Protein AF-A0A6V7LSJ9-F1 (afdb_monomer_lite)

Radius of gyration: 10.15 Å; chains: 1; bounding box: 22×18×25 Å

Structure (mmCIF, N/CA/C/O backbone):
data_AF-A0A6V7LSJ9-F1
#
_entry.id   AF-A0A6V7LSJ9-F1
#
loop_
_atom_site.group_PDB
_atom_site.id
_atom_site.type_symbol
_atom_site.label_atom_id
_atom_site.label_alt_id
_atom_site.label_comp_id
_atom_site.label_asym_id
_atom_site.label_entity_id
_atom_site.label_seq_id
_atom_site.pdbx_PDB_ins_code
_atom_site.Cartn_x
_atom_site.Cartn_y
_atom_site.Cartn_z
_atom_site.occupancy
_atom_site.B_iso_or_equiv
_atom_site.auth_seq_id
_atom_site.auth_comp_id
_atom_site.auth_asym_id
_atom_site.auth_atom_id
_atom_site.pdbx_PDB_model_num
ATOM 1 N N . VAL A 1 1 ? -12.105 -1.119 0.335 1.00 87.44 1 VAL A N 1
ATOM 2 C CA . VAL A 1 1 ? -11.685 -1.791 -0.921 1.00 87.44 1 VAL A CA 1
ATOM 3 C C . VAL A 1 1 ? -10.801 -0.821 -1.674 1.00 87.44 1 VAL A C 1
ATOM 5 O O . VAL A 1 1 ? -11.187 0.336 -1.787 1.00 87.44 1 VAL A O 1
ATOM 8 N N . CYS A 1 2 ? -9.625 -1.260 -2.109 1.00 91.38 2 CYS A N 1
ATOM 9 C CA . CYS A 1 2 ? -8.569 -0.413 -2.658 1.00 91.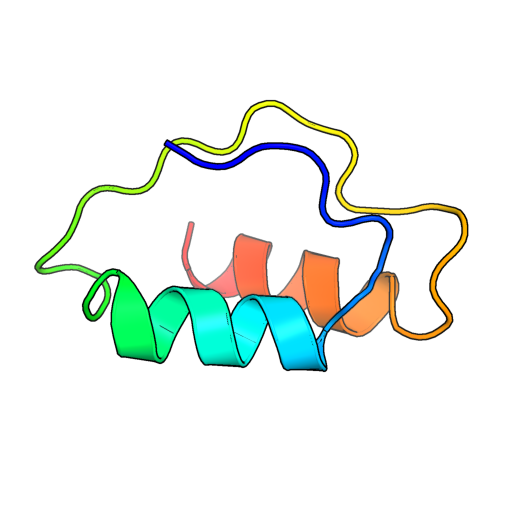38 2 CYS A CA 1
ATOM 10 C C . CYS A 1 2 ? -8.092 -0.981 -3.998 1.00 91.38 2 CYS A C 1
ATOM 12 O O . CYS A 1 2 ? -7.920 -2.196 -4.125 1.00 91.38 2 CYS A O 1
ATOM 14 N N . GLY A 1 3 ? -7.924 -0.102 -4.985 1.00 91.06 3 GLY A N 1
ATOM 15 C CA . GLY A 1 3 ? -7.364 -0.447 -6.290 1.00 91.06 3 GLY A CA 1
ATOM 16 C C . GLY A 1 3 ? -5.838 -0.396 -6.297 1.00 91.06 3 GLY A C 1
ATOM 17 O O . GLY A 1 3 ? -5.201 -0.569 -5.257 1.00 91.06 3 GLY A O 1
ATOM 18 N N . ASP A 1 4 ? -5.296 -0.150 -7.480 1.00 92.69 4 ASP A N 1
ATOM 19 C CA . ASP A 1 4 ? -3.867 -0.170 -7.785 1.00 92.69 4 ASP A CA 1
ATOM 20 C C . ASP A 1 4 ? -3.087 0.853 -6.943 1.00 92.69 4 ASP A C 1
ATOM 22 O O . ASP A 1 4 ? -3.553 1.970 -6.701 1.00 92.69 4 ASP A O 1
ATOM 26 N N . ILE A 1 5 ? -1.882 0.475 -6.504 1.00 92.06 5 ILE A N 1
ATOM 27 C CA . ILE A 1 5 ? -0.991 1.344 -5.714 1.00 92.06 5 ILE A CA 1
ATOM 28 C C . ILE A 1 5 ? 0.267 1.712 -6.490 1.00 92.06 5 ILE A C 1
ATOM 30 O O . ILE A 1 5 ? 0.796 2.805 -6.303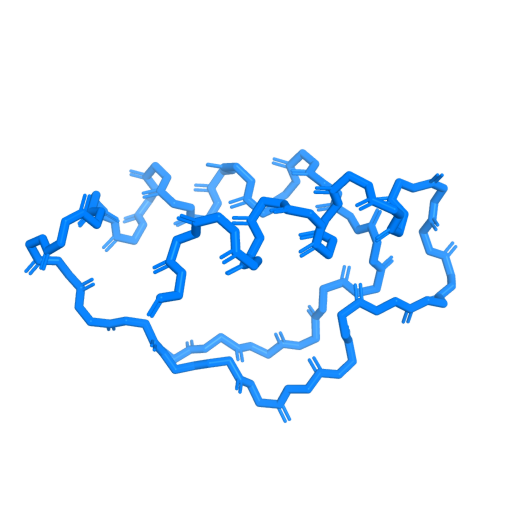 1.00 92.06 5 ILE A O 1
ATOM 34 N N . HIS A 1 6 ? 0.773 0.808 -7.335 1.00 92.94 6 HIS A N 1
ATOM 35 C CA . HIS A 1 6 ? 1.930 1.053 -8.192 1.00 92.94 6 HIS A CA 1
ATOM 36 C C . HIS A 1 6 ? 3.127 1.676 -7.456 1.00 92.94 6 HIS A C 1
ATOM 38 O O . HIS A 1 6 ? 3.725 2.631 -7.935 1.00 92.94 6 HIS A O 1
ATOM 44 N N . GLY A 1 7 ? 3.478 1.192 -6.261 1.00 88.81 7 GLY A N 1
ATOM 45 C CA . GLY A 1 7 ? 4.625 1.699 -5.499 1.00 88.81 7 GLY A CA 1
ATOM 46 C C . GLY A 1 7 ? 4.510 3.157 -5.028 1.00 88.81 7 GLY A C 1
ATOM 47 O O . GLY A 1 7 ? 5.536 3.789 -4.754 1.00 88.81 7 GLY A O 1
ATOM 48 N N . GLN A 1 8 ? 3.297 3.713 -4.939 1.00 93.25 8 GLN A N 1
ATOM 49 C CA . GLN A 1 8 ? 3.021 5.050 -4.406 1.00 93.25 8 GLN A CA 1
ATOM 50 C C . GLN A 1 8 ? 2.892 5.031 -2.872 1.00 93.25 8 GLN A C 1
ATOM 52 O O . GLN A 1 8 ? 1.819 5.203 -2.296 1.00 93.25 8 GLN A O 1
ATOM 57 N N . PHE A 1 9 ? 4.017 4.832 -2.181 1.00 94.38 9 PHE A N 1
ATOM 58 C CA . PHE A 1 9 ? 4.043 4.613 -0.727 1.00 94.38 9 PHE A CA 1
ATOM 59 C C . PHE A 1 9 ? 3.395 5.731 0.109 1.00 94.38 9 PHE A C 1
ATOM 61 O O . PHE A 1 9 ? 2.751 5.470 1.126 1.00 94.38 9 PHE A O 1
ATOM 68 N N . TYR A 1 10 ? 3.564 6.995 -0.284 1.00 95.00 10 TYR A N 1
ATOM 69 C CA . TYR A 1 10 ? 2.992 8.118 0.465 1.00 95.00 10 TYR A CA 1
ATOM 70 C C . TYR A 1 10 ? 1.473 8.200 0.312 1.00 95.00 10 TYR A C 1
ATOM 72 O O . TYR A 1 10 ? 0.795 8.487 1.298 1.00 95.00 10 TYR A O 1
ATOM 80 N N . ASP A 1 11 ? 0.956 7.861 -0.868 1.00 94.00 11 ASP A N 1
ATOM 81 C CA . ASP A 1 11 ? -0.483 7.802 -1.123 1.00 94.00 11 ASP A CA 1
ATOM 82 C C . ASP A 1 11 ? -1.118 6.634 -0.363 1.00 94.00 11 ASP A C 1
ATOM 84 O O . ASP A 1 11 ? -2.188 6.791 0.217 1.00 94.00 11 ASP A O 1
ATOM 88 N N . LEU A 1 12 ? -0.416 5.498 -0.244 1.00 93.75 12 LEU A N 1
ATOM 89 C CA . LEU A 1 12 ? -0.845 4.386 0.612 1.00 93.75 12 LEU A CA 1
ATOM 90 C C . LEU A 1 12 ? -0.958 4.798 2.091 1.00 93.75 12 LEU A C 1
ATOM 92 O O . LEU A 1 12 ? -1.920 4.438 2.765 1.00 93.75 12 LEU A O 1
ATOM 96 N N . LYS A 1 13 ? -0.014 5.589 2.617 1.00 94.25 13 LYS A N 1
ATOM 97 C CA . LYS A 1 13 ? -0.128 6.106 3.994 1.00 94.25 13 LYS A CA 1
ATOM 98 C C . LYS A 1 13 ? -1.323 7.035 4.163 1.00 94.25 13 LYS A C 1
ATOM 100 O O . LYS A 1 13 ? -1.973 6.995 5.202 1.00 94.25 13 LYS A O 1
ATOM 105 N N . GLU A 1 14 ? -1.594 7.880 3.175 1.00 95.06 14 GLU A N 1
ATOM 106 C CA . GLU A 1 14 ? -2.755 8.767 3.222 1.00 95.06 14 GLU A CA 1
ATOM 107 C C . GLU A 1 14 ? -4.065 7.978 3.134 1.00 95.06 14 GLU A C 1
ATOM 109 O O . GLU A 1 14 ? -5.003 8.255 3.877 1.00 95.06 14 GLU A O 1
ATOM 114 N N . LEU A 1 15 ? -4.092 6.920 2.321 1.00 94.12 15 LEU A N 1
ATOM 115 C CA . LEU A 1 15 ? -5.208 5.987 2.237 1.00 94.12 15 LEU A CA 1
ATOM 116 C C . LEU A 1 15 ? -5.533 5.367 3.599 1.00 94.12 15 LEU A C 1
ATOM 118 O O . LEU A 1 15 ? -6.708 5.309 3.946 1.00 94.12 15 LEU A O 1
ATOM 122 N N . PHE A 1 16 ? -4.534 4.965 4.391 1.00 93.75 16 PHE A N 1
ATOM 123 C CA . PHE A 1 16 ? -4.784 4.447 5.742 1.00 93.75 16 PHE A CA 1
ATOM 124 C C . PHE A 1 16 ? -5.318 5.517 6.701 1.00 93.75 16 PHE A C 1
ATOM 126 O O . PHE A 1 16 ? -6.256 5.250 7.445 1.00 93.75 16 PHE A O 1
ATOM 133 N N . LYS A 1 17 ? -4.806 6.753 6.639 1.00 93.69 17 LYS A N 1
ATOM 134 C CA . LYS A 1 17 ? -5.330 7.850 7.474 1.00 93.69 17 LYS A CA 1
ATOM 135 C C . LYS A 1 17 ? -6.789 8.184 7.170 1.00 93.69 17 LYS A C 1
ATOM 137 O O . LYS A 1 17 ? -7.538 8.525 8.078 1.00 93.69 17 LYS A O 1
ATOM 142 N N . VAL A 1 18 ? -7.175 8.139 5.894 1.00 94.94 18 VAL A N 1
ATOM 143 C CA . VAL A 1 18 ? -8.536 8.477 5.452 1.00 94.94 18 VAL A CA 1
ATOM 144 C C . VAL A 1 18 ? -9.486 7.289 5.609 1.00 94.94 18 VAL A C 1
ATOM 146 O O . VAL A 1 18 ? -10.644 7.473 5.974 1.00 94.94 18 VAL A O 1
ATOM 149 N N . GLY A 1 19 ? -9.015 6.075 5.321 1.00 92.62 19 GLY A N 1
ATOM 150 C CA . GLY A 1 19 ? -9.817 4.855 5.362 1.00 92.62 19 GLY A CA 1
ATOM 151 C C . GLY A 1 19 ? -10.027 4.293 6.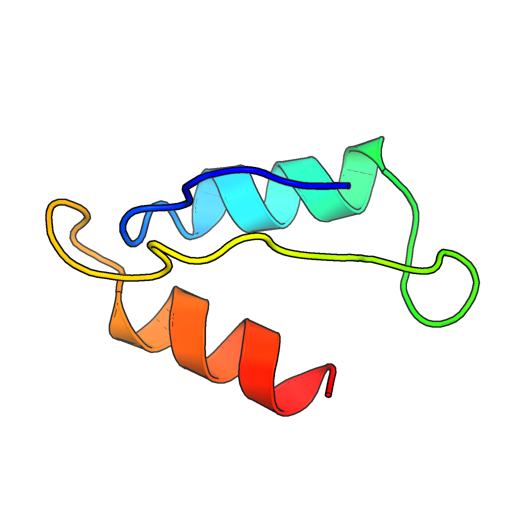767 1.00 92.62 19 GLY A C 1
ATOM 152 O O . GLY A 1 19 ? -10.992 3.562 6.969 1.00 92.62 19 GLY A O 1
ATOM 153 N N . GLY A 1 20 ? -9.171 4.662 7.724 1.00 94.31 20 GLY A N 1
ATOM 154 C CA . GLY A 1 20 ? -9.191 4.175 9.100 1.00 94.31 20 GLY A CA 1
ATOM 155 C C . GLY A 1 20 ? -8.046 3.209 9.397 1.00 94.31 20 GLY A C 1
ATOM 156 O O . GLY A 1 20 ? -7.489 2.573 8.498 1.00 94.31 20 GLY A O 1
ATOM 157 N N . ASP A 1 21 ? -7.697 3.091 10.673 1.00 91.62 21 ASP A N 1
ATOM 158 C CA . ASP A 1 21 ? -6.579 2.259 11.109 1.00 91.62 21 ASP A CA 1
ATOM 159 C C . ASP A 1 21 ? -6.902 0.752 11.032 1.00 91.62 21 ASP A C 1
ATOM 161 O O . ASP A 1 21 ? -8.060 0.315 11.065 1.00 91.62 21 ASP A O 1
ATOM 165 N N . VAL A 1 22 ? -5.844 -0.046 10.871 1.00 88.50 22 VAL A N 1
ATOM 166 C CA . VAL A 1 22 ? -5.862 -1.512 10.992 1.00 88.50 22 VAL A CA 1
ATOM 167 C C . VAL A 1 22 ? -5.508 -1.849 1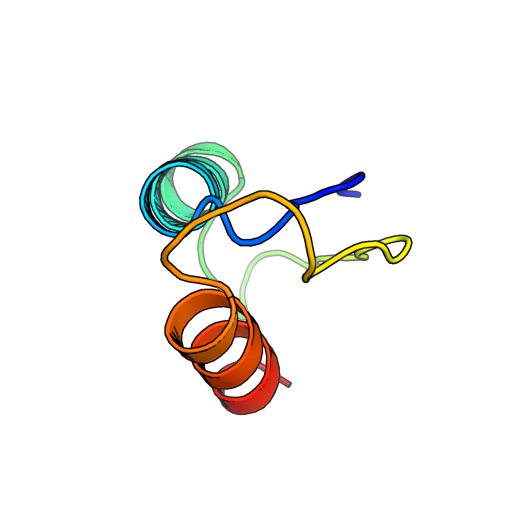2.449 1.00 88.50 22 VAL A C 1
ATOM 169 O O . VAL A 1 22 ? -4.499 -1.323 12.925 1.00 88.50 22 VAL A O 1
ATOM 172 N N . PRO A 1 23 ? -6.236 -2.752 13.144 1.00 90.88 23 PRO A N 1
ATOM 173 C CA . PRO A 1 23 ? -7.194 -3.738 12.624 1.00 90.88 23 PRO A CA 1
ATOM 174 C C . PRO A 1 23 ? -8.679 -3.336 12.664 1.00 90.88 23 PRO A C 1
ATOM 176 O O . PRO A 1 23 ? -9.530 -4.155 12.319 1.00 90.88 23 PRO A O 1
ATOM 179 N N . GLU A 1 24 ? -9.024 -2.121 13.085 1.00 94.19 24 GLU A N 1
ATOM 180 C CA . GLU A 1 24 ? -10.416 -1.672 13.237 1.00 94.19 24 GLU A CA 1
ATOM 181 C C . GLU A 1 24 ? -11.168 -1.650 11.898 1.00 94.19 24 GLU A C 1
ATOM 183 O O . GLU A 1 24 ? -12.377 -1.892 11.849 1.00 94.19 24 GLU A O 1
ATOM 188 N N . THR A 1 25 ? -10.442 -1.395 10.806 1.00 93.50 25 THR A N 1
ATOM 189 C CA . THR A 1 25 ? -10.972 -1.355 9.442 1.00 93.50 25 THR A CA 1
ATOM 190 C C . THR A 1 25 ? -10.427 -2.502 8.594 1.00 93.50 25 THR A C 1
ATOM 192 O O . THR A 1 25 ? -9.219 -2.700 8.471 1.00 93.50 25 THR A O 1
ATOM 195 N N . ASN A 1 26 ? -11.328 -3.233 7.928 1.00 91.88 26 ASN A N 1
ATOM 196 C CA . ASN A 1 26 ? -10.953 -4.293 6.994 1.00 91.88 26 ASN A CA 1
ATOM 197 C C . ASN A 1 26 ? -10.606 -3.727 5.612 1.00 91.88 26 ASN A C 1
ATOM 199 O O . ASN A 1 26 ? -11.450 -3.132 4.933 1.00 91.88 26 ASN A O 1
ATOM 203 N N . TYR A 1 27 ? -9.384 -3.996 5.156 1.00 93.62 27 TYR A N 1
ATOM 204 C CA . TYR A 1 27 ? -8.916 -3.630 3.823 1.00 93.62 27 TYR A CA 1
ATOM 205 C C . TYR A 1 27 ? -8.900 -4.833 2.878 1.00 93.62 27 TYR A C 1
ATOM 207 O O . TYR A 1 27 ? -8.436 -5.918 3.218 1.00 93.62 27 TYR A O 1
ATOM 215 N N . LEU A 1 28 ? -9.383 -4.614 1.654 1.00 93.06 28 LEU A N 1
ATOM 216 C CA . LEU A 1 28 ? -9.273 -5.546 0.534 1.00 93.06 28 LEU A CA 1
ATOM 217 C C . LEU A 1 28 ? -8.587 -4.808 -0.610 1.00 93.06 28 LEU A C 1
ATOM 219 O O . LEU A 1 28 ? -9.180 -3.878 -1.163 1.00 93.06 28 LEU A O 1
ATOM 223 N N . PHE A 1 29 ? -7.363 -5.214 -0.935 1.00 92.44 29 PHE A N 1
ATOM 224 C CA . PHE A 1 29 ? -6.598 -4.681 -2.057 1.00 92.44 29 PHE A CA 1
ATOM 225 C C . PHE A 1 29 ? -6.713 -5.612 -3.265 1.00 92.44 29 PHE A C 1
ATOM 227 O O . PHE A 1 29 ? -6.597 -6.829 -3.115 1.00 92.44 29 PHE A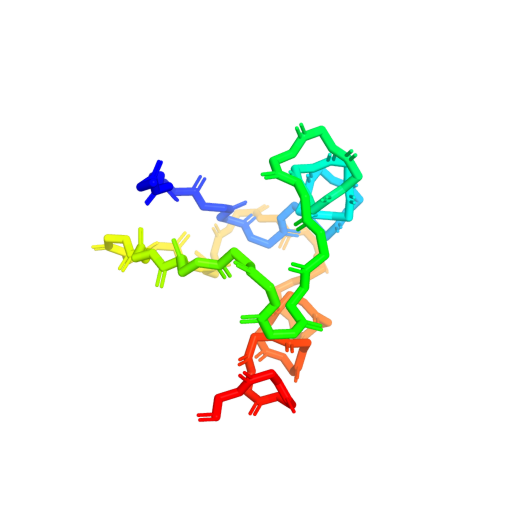 O 1
ATOM 234 N N . MET A 1 30 ? -6.956 -5.046 -4.448 1.00 90.75 30 MET A N 1
ATOM 235 C CA . MET A 1 30 ? -7.277 -5.819 -5.657 1.00 90.75 30 MET A CA 1
ATOM 236 C C . MET A 1 30 ? -6.062 -6.229 -6.506 1.00 90.75 30 MET A C 1
ATOM 238 O O . MET A 1 30 ? -6.241 -6.980 -7.461 1.00 90.75 30 MET A O 1
ATOM 242 N N . GLY A 1 31 ? -4.847 -5.790 -6.163 1.00 86.69 31 GLY A N 1
ATOM 243 C CA . GLY A 1 31 ? -3.623 -6.114 -6.904 1.00 86.69 31 GLY A CA 1
ATOM 244 C C . GLY A 1 31 ? -2.780 -4.878 -7.212 1.00 86.69 31 GLY A C 1
ATOM 245 O O . GLY A 1 31 ? -2.946 -3.847 -6.566 1.00 86.69 31 GLY A O 1
ATOM 246 N N . ASP A 1 32 ? -1.850 -5.012 -8.160 1.00 88.88 32 ASP A N 1
ATOM 247 C CA . ASP A 1 32 ? -1.006 -3.930 -8.691 1.00 88.88 32 ASP A CA 1
ATOM 248 C C . ASP A 1 32 ? -0.353 -3.046 -7.614 1.00 88.88 32 ASP A C 1
ATOM 250 O O . ASP A 1 32 ? -0.401 -1.814 -7.614 1.00 88.88 32 ASP A O 1
ATOM 254 N N . PHE A 1 33 ? 0.300 -3.714 -6.661 1.00 86.19 33 PHE A N 1
ATOM 255 C CA . PHE A 1 33 ? 1.032 -3.070 -5.568 1.00 86.19 33 PHE A CA 1
ATOM 256 C C . PHE A 1 33 ? 2.330 -2.398 -6.025 1.00 86.19 33 PHE A C 1
ATOM 258 O O . PHE A 1 33 ? 2.798 -1.453 -5.391 1.00 86.19 33 PHE A O 1
ATOM 265 N N . VAL A 1 34 ? 2.932 -2.928 -7.089 1.00 81.56 34 VAL A N 1
ATOM 266 C CA . VAL A 1 34 ? 4.293 -2.630 -7.547 1.00 81.56 34 VAL A CA 1
ATOM 267 C C . VAL A 1 34 ? 4.299 -2.258 -9.030 1.00 81.56 34 VAL A C 1
ATOM 269 O O . VAL A 1 34 ? 3.258 -2.286 -9.685 1.00 81.56 34 VAL A O 1
ATOM 272 N N . ASP A 1 35 ? 5.488 -1.912 -9.523 1.00 72.69 35 ASP A N 1
ATOM 273 C CA . ASP A 1 35 ? 5.781 -1.419 -10.867 1.00 72.69 35 ASP A CA 1
ATOM 274 C C . ASP A 1 35 ? 5.171 -0.034 -11.143 1.00 72.69 35 ASP A C 1
ATOM 276 O O . ASP A 1 35 ? 3.995 0.216 -10.900 1.00 72.69 35 ASP A O 1
ATOM 280 N N . ARG A 1 36 ? 6.007 0.876 -11.670 1.00 80.44 36 ARG A N 1
ATOM 281 C CA . ARG A 1 36 ? 5.811 2.325 -11.941 1.00 80.44 36 ARG A CA 1
ATOM 282 C C . ARG A 1 36 ? 6.263 3.294 -10.847 1.00 80.44 36 ARG A C 1
ATOM 284 O O . ARG A 1 36 ? 6.940 4.264 -11.176 1.00 80.44 36 ARG A O 1
ATOM 291 N N . GLY A 1 37 ? 5.927 3.069 -9.583 1.00 80.62 37 GLY A N 1
ATOM 292 C CA . GLY A 1 37 ? 6.348 3.947 -8.486 1.00 80.62 37 GLY A CA 1
ATOM 293 C C . GLY A 1 37 ? 7.727 3.599 -7.938 1.00 80.62 37 GLY A C 1
ATOM 294 O O . GLY A 1 37 ? 8.135 2.435 -7.896 1.00 80.62 37 GLY A O 1
ATOM 295 N N . PHE A 1 38 ? 8.434 4.624 -7.459 1.00 90.56 38 PHE A N 1
ATOM 296 C CA . PHE A 1 38 ? 9.795 4.496 -6.929 1.00 90.56 38 PHE A CA 1
ATOM 297 C C . PHE A 1 38 ? 9.877 3.774 -5.573 1.00 90.56 38 PHE A C 1
ATOM 299 O O . PHE A 1 38 ? 10.965 3.353 -5.196 1.00 90.56 38 PHE A O 1
ATOM 306 N N . TYR A 1 39 ? 8.752 3.592 -4.868 1.00 93.62 39 TYR A N 1
ATOM 307 C CA . TYR A 1 39 ? 8.699 3.034 -3.507 1.00 93.62 39 TYR A CA 1
ATOM 308 C C . TYR A 1 39 ? 7.964 1.687 -3.453 1.00 93.62 39 TYR A C 1
ATOM 310 O O . TYR A 1 39 ? 7.168 1.409 -2.549 1.00 93.62 39 TYR A O 1
ATOM 318 N N . SER A 1 40 ? 8.175 0.854 -4.475 1.00 91.69 40 SER A N 1
ATOM 319 C CA . SER A 1 40 ? 7.523 -0.457 -4.602 1.00 91.69 40 SER A CA 1
ATOM 320 C C . SER A 1 40 ? 7.878 -1.401 -3.445 1.00 91.69 40 SER A C 1
ATOM 322 O O . SER A 1 40 ? 7.009 -2.121 -2.955 1.00 91.69 40 SER A O 1
ATOM 324 N N . VAL A 1 41 ? 9.125 -1.366 -2.958 1.00 93.88 41 VAL A N 1
ATOM 325 C CA . VAL A 1 41 ? 9.581 -2.226 -1.851 1.00 93.88 41 VAL A CA 1
ATOM 326 C C . VAL A 1 41 ? 8.925 -1.810 -0.536 1.00 93.88 41 VAL A C 1
ATOM 328 O O . VAL A 1 41 ? 8.380 -2.652 0.169 1.00 93.88 41 VAL A O 1
ATOM 331 N N . GLU A 1 42 ? 8.917 -0.519 -0.220 1.00 94.50 42 GLU A N 1
ATOM 332 C CA . GLU A 1 42 ? 8.309 0.028 0.994 1.00 94.50 42 GLU A CA 1
ATOM 333 C C . GLU A 1 42 ? 6.800 -0.216 1.021 1.00 94.50 42 GLU A C 1
ATOM 335 O O . GLU A 1 42 ? 6.250 -0.611 2.049 1.00 94.50 42 GLU A O 1
ATOM 340 N N . THR A 1 43 ? 6.144 -0.035 -0.128 1.00 93.69 43 THR A N 1
ATOM 341 C CA . THR A 1 43 ? 4.718 -0.331 -0.315 1.00 93.69 43 THR A CA 1
ATOM 342 C C . THR A 1 43 ? 4.428 -1.798 -0.007 1.00 93.69 43 THR A C 1
ATOM 344 O O . THR A 1 43 ? 3.550 -2.098 0.801 1.00 93.69 43 THR A O 1
ATOM 347 N N . PHE A 1 44 ? 5.193 -2.719 -0.598 1.00 93.50 44 PHE A N 1
ATOM 348 C CA . PHE A 1 44 ? 4.986 -4.150 -0.402 1.00 93.50 44 PHE A CA 1
ATOM 349 C C . PHE A 1 44 ? 5.299 -4.603 1.033 1.00 93.50 44 PHE A C 1
ATOM 351 O O . PHE A 1 44 ? 4.527 -5.362 1.616 1.00 93.50 44 PHE A O 1
ATOM 358 N N . LEU A 1 45 ? 6.389 -4.109 1.632 1.00 95.50 45 LEU A N 1
ATOM 359 C CA . LEU A 1 45 ? 6.768 -4.437 3.010 1.00 95.50 45 LEU A CA 1
ATOM 360 C C . LEU A 1 45 ? 5.727 -3.963 4.027 1.00 95.50 45 LEU A C 1
ATOM 362 O O . LEU A 1 45 ? 5.425 -4.699 4.964 1.00 95.50 45 LEU A O 1
ATOM 366 N N . LEU A 1 46 ? 5.158 -2.768 3.843 1.00 93.94 46 LEU A N 1
ATOM 367 C CA . LEU A 1 46 ? 4.097 -2.267 4.718 1.00 93.94 46 LEU A CA 1
ATOM 368 C C . LEU A 1 46 ? 2.844 -3.146 4.633 1.00 93.94 46 LEU A C 1
ATOM 370 O O . LEU A 1 46 ? 2.297 -3.531 5.663 1.00 93.94 46 LEU A O 1
ATOM 374 N N . LEU A 1 47 ? 2.415 -3.502 3.419 1.00 92.38 47 LEU A N 1
ATOM 375 C CA . LEU A 1 47 ? 1.262 -4.384 3.218 1.00 92.38 47 LEU A CA 1
ATOM 376 C C . LEU A 1 47 ? 1.493 -5.780 3.811 1.00 92.38 47 LEU A C 1
ATOM 378 O O . LEU A 1 47 ? 0.572 -6.353 4.387 1.00 92.38 47 LEU A O 1
ATOM 382 N N . LEU A 1 48 ? 2.716 -6.313 3.713 1.00 93.56 48 LEU A N 1
ATOM 383 C CA . LEU A 1 48 ? 3.091 -7.591 4.319 1.00 93.56 48 LEU A CA 1
ATOM 384 C C . LEU A 1 48 ? 3.088 -7.525 5.855 1.00 93.56 48 LEU A C 1
ATOM 386 O O . LEU A 1 48 ? 2.667 -8.475 6.502 1.00 93.56 48 LEU A O 1
ATOM 390 N N . ALA A 1 49 ? 3.548 -6.419 6.444 1.00 93.62 49 ALA A N 1
ATOM 391 C CA . ALA A 1 49 ? 3.577 -6.243 7.897 1.00 93.62 49 ALA A CA 1
ATOM 392 C C . ALA A 1 49 ? 2.175 -6.119 8.522 1.00 93.62 49 ALA A C 1
ATOM 394 O O . ALA A 1 49 ? 2.003 -6.426 9.698 1.00 93.62 49 ALA A O 1
ATOM 395 N N . LEU A 1 50 ? 1.186 -5.669 7.743 1.00 90.12 50 LEU A N 1
ATOM 396 C CA . LEU A 1 50 ? -0.217 -5.529 8.152 1.00 90.12 50 LEU A CA 1
ATOM 397 C C . LEU A 1 50 ? -1.069 -6.783 7.864 1.00 90.12 50 LEU A C 1
ATOM 399 O O . LEU A 1 50 ? -2.268 -6.780 8.148 1.00 90.12 50 LEU A O 1
ATOM 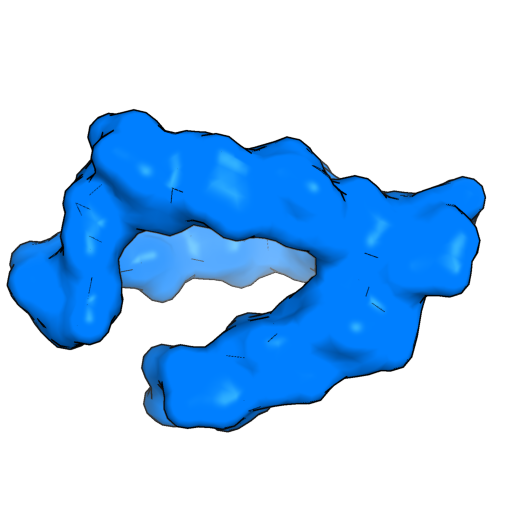403 N N . LYS A 1 51 ? -0.480 -7.821 7.258 1.00 78.94 51 LYS A N 1
ATOM 404 C CA . LYS A 1 51 ? -1.149 -9.057 6.823 1.00 78.94 51 LYS A CA 1
ATOM 405 C C . LYS A 1 51 ? -1.371 -10.044 7.962 1.00 78.94 51 LYS A C 1
ATOM 407 O O . LYS A 1 51 ? -2.403 -10.761 7.860 1.00 78.94 51 LYS A O 1
#

pLDDT: mean 91.11, std 4.67, range [72.69, 95.5]

Sequence (51 aa):
VCGDIHGQFYDLKELFKVGGDVPETNYLFMGDFVDRGFYSVETFLLLLALK

Secondary structure (DSSP, 8-state):
-B---TT-HHHHHHHHHHH--TTTS---B-S--SSSSTTHHHHHHHHHHT-

Organism: NCBI:txid1563983

InterPro domains:
  IPR004843 Calcineurin-like, phosphoesterase domain [PF00149] (1-50)
  IPR029052 Metallo-dependent phosphatase-like [G3DSA:3.60.21.10] (1-51)
  IPR029052 Metallo-dependent phosphatase-like [SSF56300] (1-51)
  IPR047129 Serine/Threonine protein phosphatase PP2A-like [PTHR45619] (1-51)

Foldseek 3Di:
DEEAQAQVLVVVVVCCVVQDHPPVGDDDYDDNQHHPHPRSVVSVVVVVVRD